Protein AF-A0A352J5D0-F1 (afdb_monomer)

Radius of gyration: 19.22 Å; Cα contacts (8 Å, |Δi|>4): 39; chains: 1; bounding box: 32×29×52 Å

pLDDT: mean 93.47, std 9.02, range [52.47, 98.31]

Structure (mmCIF, N/CA/C/O backbone):
data_AF-A0A352J5D0-F1
#
_entry.id   AF-A0A352J5D0-F1
#
loop_
_atom_site.group_PDB
_atom_site.id
_atom_site.type_symbol
_atom_site.label_atom_id
_atom_site.label_alt_id
_atom_site.label_comp_id
_atom_site.label_asym_id
_atom_site.label_entity_id
_atom_site.label_seq_id
_atom_site.pdbx_PDB_ins_code
_atom_site.Cartn_x
_atom_site.Cartn_y
_atom_site.Cartn_z
_atom_site.occupancy
_atom_site.B_iso_or_equiv
_atom_site.auth_seq_id
_atom_site.auth_comp_id
_atom_site.auth_asym_id
_atom_site.auth_atom_id
_atom_site.pdbx_PDB_model_num
ATOM 1 N N . MET A 1 1 ? 9.069 -20.298 -35.261 1.00 52.47 1 MET A N 1
ATOM 2 C CA . MET A 1 1 ? 9.374 -18.900 -35.633 1.00 52.47 1 MET A CA 1
ATOM 3 C C . MET A 1 1 ? 9.150 -18.047 -34.398 1.00 52.47 1 MET A C 1
ATOM 5 O O . MET A 1 1 ? 8.067 -18.136 -33.837 1.00 52.47 1 MET A O 1
ATOM 9 N N . SER A 1 2 ? 10.164 -17.324 -33.917 1.00 61.38 2 SER A N 1
ATOM 10 C CA . SER A 1 2 ? 9.978 -16.396 -32.794 1.00 61.38 2 SER A CA 1
ATOM 11 C C . SER A 1 2 ? 9.299 -15.138 -33.343 1.00 61.38 2 SER A C 1
ATOM 13 O O . SER A 1 2 ? 9.765 -14.537 -34.309 1.00 61.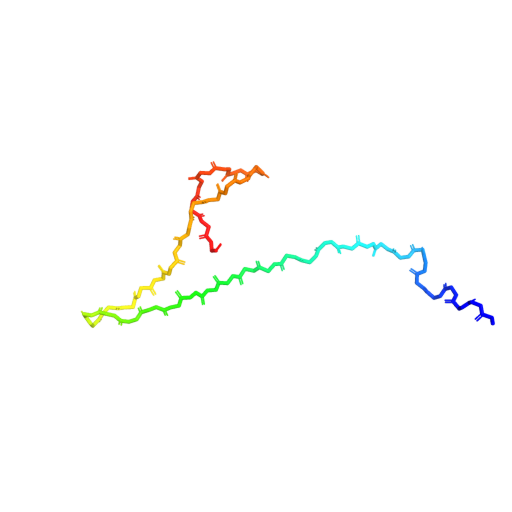38 2 SER A O 1
ATOM 15 N N . THR A 1 3 ? 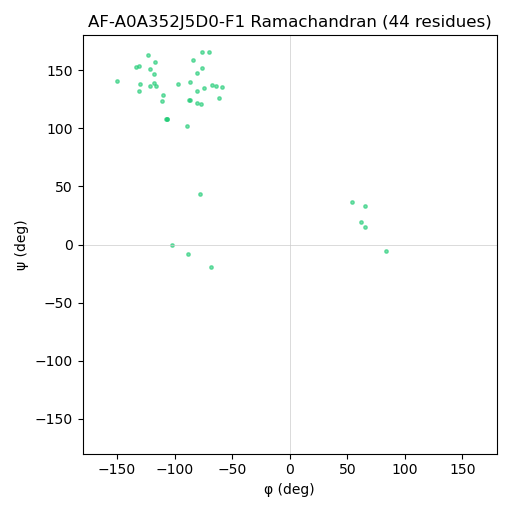8.128 -14.811 -32.810 1.00 71.69 3 THR A N 1
ATOM 16 C CA . THR A 1 3 ? 7.351 -13.648 -33.228 1.00 71.69 3 THR A CA 1
ATOM 17 C C . THR A 1 3 ? 7.782 -12.441 -32.399 1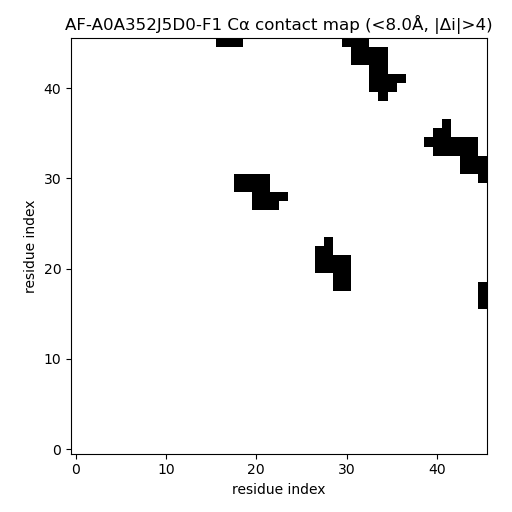.00 71.69 3 THR A C 1
ATOM 19 O O . THR A 1 3 ? 7.401 -12.324 -31.236 1.00 71.69 3 THR A O 1
ATOM 22 N N . GLY A 1 4 ? 8.598 -11.560 -32.978 1.00 82.31 4 GLY A N 1
ATOM 23 C CA . GLY A 1 4 ? 9.143 -10.359 -32.326 1.00 82.31 4 GLY A CA 1
ATOM 24 C C . GLY A 1 4 ? 8.160 -9.189 -32.225 1.00 82.31 4 GLY A C 1
ATOM 25 O O . GLY A 1 4 ? 8.525 -8.058 -32.533 1.00 82.31 4 GLY A O 1
ATOM 26 N N . PHE A 1 5 ? 6.905 -9.439 -31.852 1.00 90.19 5 PHE A N 1
ATOM 27 C CA . PHE A 1 5 ? 5.921 -8.365 -31.701 1.00 90.19 5 PHE A CA 1
ATOM 28 C C . PHE A 1 5 ? 6.286 -7.458 -30.510 1.00 90.19 5 PHE A C 1
ATOM 30 O O . PHE A 1 5 ? 6.686 -7.953 -29.456 1.00 90.19 5 PHE A O 1
ATOM 37 N N . TYR A 1 6 ? 6.152 -6.138 -30.696 1.00 90.81 6 TYR A N 1
ATOM 38 C CA . TYR A 1 6 ? 6.338 -5.090 -29.673 1.00 90.81 6 TYR A CA 1
ATOM 39 C C . TYR A 1 6 ? 7.748 -4.987 -29.056 1.00 90.81 6 TYR A C 1
ATOM 41 O O . TYR A 1 6 ? 7.941 -4.396 -27.997 1.00 90.81 6 TYR A O 1
ATOM 49 N N . SER A 1 7 ? 8.774 -5.539 -29.714 1.00 91.00 7 SER A N 1
ATOM 50 C CA . SER A 1 7 ? 10.149 -5.547 -29.185 1.00 91.00 7 SER A CA 1
ATOM 51 C C . SER A 1 7 ? 10.814 -4.167 -29.120 1.00 91.00 7 SER A C 1
ATOM 53 O O . SER A 1 7 ? 11.802 -4.010 -28.408 1.00 91.00 7 SER A O 1
ATOM 55 N N . HIS A 1 8 ? 10.300 -3.194 -29.875 1.00 93.38 8 HIS A N 1
ATOM 56 C CA . HIS A 1 8 ? 10.807 -1.819 -29.928 1.00 93.38 8 HIS A CA 1
ATOM 57 C C . HIS A 1 8 ? 9.944 -0.839 -29.124 1.00 93.38 8 HIS A C 1
ATOM 59 O O . HIS A 1 8 ? 10.267 0.346 -29.065 1.00 93.38 8 HIS A O 1
ATOM 65 N N . ASP A 1 9 ? 8.868 -1.323 -28.502 1.00 94.56 9 ASP A N 1
ATOM 66 C CA . ASP A 1 9 ? 7.979 -0.472 -27.728 1.00 94.56 9 ASP A CA 1
ATOM 67 C C . ASP A 1 9 ? 8.550 -0.214 -26.336 1.00 94.56 9 ASP A C 1
ATOM 69 O O . ASP A 1 9 ? 9.233 -1.050 -25.730 1.00 94.56 9 ASP A O 1
ATOM 73 N N . ALA A 1 10 ? 8.256 0.972 -25.812 1.00 94.75 10 ALA A N 1
ATOM 74 C CA . ALA A 1 10 ? 8.668 1.353 -24.474 1.00 94.75 10 ALA A CA 1
ATOM 75 C C . ALA A 1 10 ? 7.996 0.459 -23.421 1.00 94.75 10 ALA A C 1
ATOM 77 O O . ALA A 1 10 ? 6.793 0.195 -23.468 1.00 94.75 10 ALA A O 1
ATOM 78 N N . LYS A 1 11 ? 8.780 0.031 -22.428 1.00 94.44 11 LYS A N 1
ATOM 79 C CA . LYS A 1 11 ? 8.276 -0.682 -21.252 1.00 94.44 11 LYS A CA 1
ATOM 80 C C . LYS A 1 11 ? 8.082 0.299 -20.108 1.00 94.44 11 LYS A C 1
ATOM 82 O O . LYS A 1 11 ? 8.948 1.130 -19.849 1.00 94.44 11 LYS A O 1
ATOM 87 N N . PHE A 1 12 ? 6.976 0.143 -19.394 1.00 96.50 12 PHE A N 1
ATOM 88 C CA . PHE A 1 12 ? 6.627 0.971 -18.248 1.00 96.50 12 PHE A CA 1
ATOM 89 C C . PHE A 1 12 ? 6.540 0.116 -16.989 1.00 96.50 12 PHE A C 1
ATOM 91 O O . PHE A 1 12 ? 6.147 -1.050 -17.040 1.00 96.50 12 PHE A O 1
ATOM 98 N N . LEU A 1 13 ? 6.903 0.710 -15.855 1.00 96.38 13 LEU A N 1
ATOM 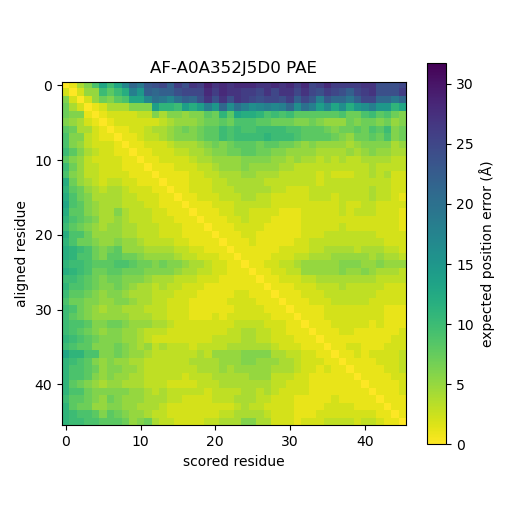99 C CA . LEU A 1 13 ? 6.634 0.126 -14.548 1.00 96.38 13 LEU A CA 1
ATOM 100 C C . LEU A 1 13 ? 5.179 0.420 -14.178 1.00 96.38 13 LEU A C 1
ATOM 102 O O . LEU A 1 13 ? 4.733 1.560 -14.293 1.00 96.38 13 LEU A O 1
ATOM 106 N N . VAL A 1 14 ? 4.455 -0.601 -13.724 1.00 96.38 14 VAL A N 1
ATOM 107 C CA . VAL A 1 14 ? 3.071 -0.465 -13.260 1.00 96.38 14 VAL A CA 1
ATOM 108 C C . VAL A 1 14 ? 3.072 -0.576 -11.742 1.00 96.38 14 VAL A C 1
ATOM 110 O O . VAL A 1 14 ? 3.320 -1.649 -11.195 1.00 96.38 14 VAL A O 1
ATOM 113 N N . ALA A 1 15 ? 2.852 0.552 -11.074 1.00 94.06 15 ALA A N 1
ATOM 114 C CA . ALA A 1 15 ? 2.696 0.608 -9.626 1.00 94.06 15 ALA A CA 1
ATOM 115 C C . ALA A 1 15 ? 1.250 0.286 -9.219 1.00 94.06 15 ALA A C 1
ATOM 117 O O . ALA A 1 15 ? 0.325 0.413 -10.023 1.00 94.06 15 ALA A O 1
ATOM 118 N N . VAL A 1 16 ? 1.070 -0.126 -7.965 1.00 94.75 16 VAL A N 1
ATOM 119 C CA . VAL A 1 16 ? -0.236 -0.397 -7.359 1.00 94.75 16 VAL A CA 1
ATOM 120 C C . VAL A 1 16 ? -0.291 0.316 -6.017 1.00 94.75 16 VAL A C 1
ATOM 122 O O . VAL A 1 16 ? 0.627 0.157 -5.215 1.00 94.75 16 VAL A O 1
ATOM 125 N N . ASP A 1 17 ? -1.384 1.033 -5.775 1.00 95.31 17 ASP A N 1
ATOM 126 C CA . ASP A 1 17 ? -1.714 1.632 -4.485 1.00 95.31 17 ASP A CA 1
ATOM 127 C C . ASP A 1 17 ? -3.001 0.996 -3.948 1.00 95.31 17 ASP A C 1
ATOM 129 O O . ASP A 1 17 ? -3.967 0.786 -4.689 1.00 95.31 17 ASP A O 1
ATOM 133 N N . CYS A 1 18 ? -3.015 0.676 -2.655 1.00 95.81 18 CYS A N 1
ATOM 134 C CA . CYS A 1 18 ? -4.130 0.001 -2.000 1.00 95.81 18 CYS A CA 1
ATOM 135 C C . CYS A 1 18 ? -4.842 0.962 -1.049 1.00 95.81 18 CYS A C 1
ATOM 137 O O . CYS A 1 18 ? -4.226 1.547 -0.169 1.00 95.81 18 CYS A O 1
ATOM 139 N N . ILE A 1 19 ? -6.165 1.078 -1.168 1.00 97.50 19 ILE A N 1
ATOM 140 C CA . ILE A 1 19 ? -6.974 1.861 -0.228 1.00 97.50 19 ILE A CA 1
ATOM 141 C C . ILE A 1 19 ? -7.760 0.889 0.643 1.00 97.50 19 ILE A C 1
ATOM 143 O O . ILE A 1 19 ? -8.705 0.247 0.183 1.00 97.50 19 ILE A O 1
ATOM 147 N N . ILE A 1 20 ? -7.362 0.775 1.908 1.00 97.62 20 ILE A N 1
ATOM 148 C CA . ILE A 1 20 ? -7.998 -0.126 2.871 1.00 97.62 20 ILE A CA 1
ATOM 149 C C . ILE A 1 20 ? -8.818 0.707 3.852 1.00 97.62 20 ILE A C 1
ATOM 151 O O . ILE A 1 20 ? -8.270 1.395 4.717 1.00 97.62 20 ILE A O 1
ATOM 155 N N . PHE A 1 21 ? -10.140 0.619 3.723 1.00 98.19 21 PHE A N 1
ATOM 156 C CA 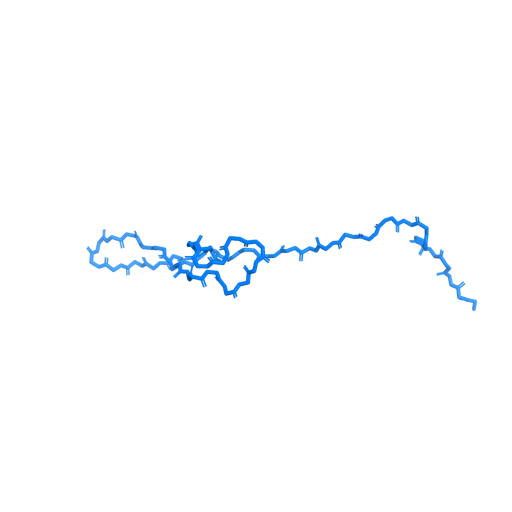. PHE A 1 21 ? -11.079 1.235 4.653 1.00 98.19 21 PHE A CA 1
ATOM 157 C C . PHE A 1 21 ? -11.369 0.318 5.842 1.00 98.19 21 PHE A C 1
ATOM 159 O O . PHE A 1 21 ? -11.562 -0.887 5.685 1.00 98.19 21 PHE A O 1
ATOM 166 N N . GLY A 1 22 ? -11.464 0.905 7.031 1.00 97.94 22 GLY A N 1
ATOM 167 C CA . GLY A 1 22 ? -11.941 0.241 8.239 1.00 97.94 22 GLY A CA 1
ATOM 168 C C . GLY A 1 22 ? -13.016 1.081 8.915 1.00 97.94 22 GLY A C 1
ATOM 169 O O . GLY A 1 22 ? -12.879 2.295 9.011 1.00 97.94 22 GLY A O 1
ATOM 170 N N . PHE A 1 23 ? -14.086 0.459 9.402 1.00 98.31 23 PHE A N 1
ATOM 171 C CA . PHE A 1 23 ? -15.134 1.163 10.142 1.00 98.31 23 PHE A CA 1
ATOM 172 C C . PHE A 1 23 ? -15.106 0.751 11.610 1.00 98.31 23 PHE A C 1
ATOM 174 O O . PHE A 1 23 ? -15.188 -0.436 11.931 1.00 98.31 23 PHE A O 1
ATOM 181 N N . LYS A 1 24 ? -14.969 1.727 12.508 1.00 97.56 24 LYS A N 1
ATOM 182 C CA . LYS A 1 24 ? -14.906 1.504 13.955 1.00 97.56 24 LYS A CA 1
ATOM 183 C C . LYS A 1 24 ? -15.479 2.715 14.680 1.00 97.56 24 LYS A C 1
ATOM 185 O O . LYS A 1 24 ? -15.224 3.837 14.27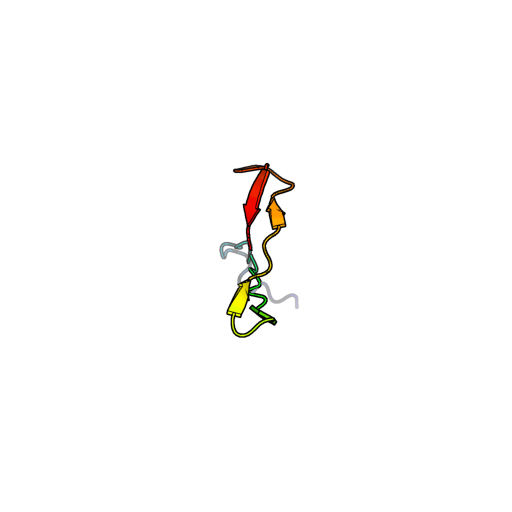5 1.00 97.56 24 LYS A O 1
ATOM 190 N N . ASN A 1 25 ? -16.235 2.493 15.758 1.00 96.94 25 ASN A N 1
ATOM 191 C CA . ASN A 1 25 ? -16.806 3.560 16.593 1.00 96.94 25 ASN A CA 1
ATOM 192 C C . ASN A 1 25 ? -17.644 4.600 15.821 1.00 96.94 25 ASN A C 1
ATOM 194 O O . ASN A 1 25 ? -17.636 5.771 16.170 1.00 96.94 25 ASN A O 1
ATOM 198 N N . GLN A 1 26 ? -18.388 4.171 14.797 1.00 96.88 26 GLN A N 1
ATOM 199 C CA . GLN A 1 26 ? -19.154 5.057 13.904 1.00 96.88 26 GLN A CA 1
ATOM 200 C C . GLN A 1 26 ? -18.295 5.998 13.037 1.00 96.88 26 GLN A C 1
ATOM 202 O O . GLN A 1 26 ? -18.825 6.912 12.412 1.00 96.88 26 GLN A O 1
ATOM 207 N N . GLU A 1 27 ? -16.992 5.734 12.932 1.00 98.31 27 GLU A N 1
ATOM 208 C CA . GLU A 1 27 ? -16.051 6.496 12.116 1.00 98.31 27 GLU A CA 1
ATOM 209 C C . GLU A 1 27 ? -15.430 5.623 11.017 1.00 98.31 27 GLU A C 1
ATOM 211 O O . GLU A 1 27 ? -15.057 4.460 11.229 1.00 98.3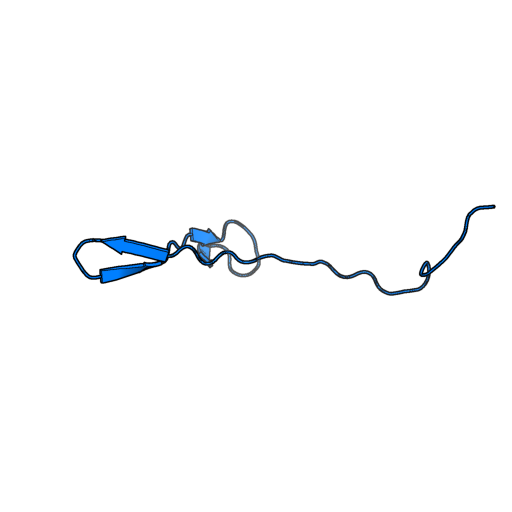1 27 GLU A O 1
ATOM 216 N N . LEU A 1 28 ? -15.297 6.207 9.825 1.00 97.81 28 LEU A N 1
ATOM 217 C CA . LEU A 1 28 ? -14.574 5.616 8.705 1.00 97.81 28 LEU A CA 1
ATOM 218 C C . LEU A 1 28 ? -13.088 5.973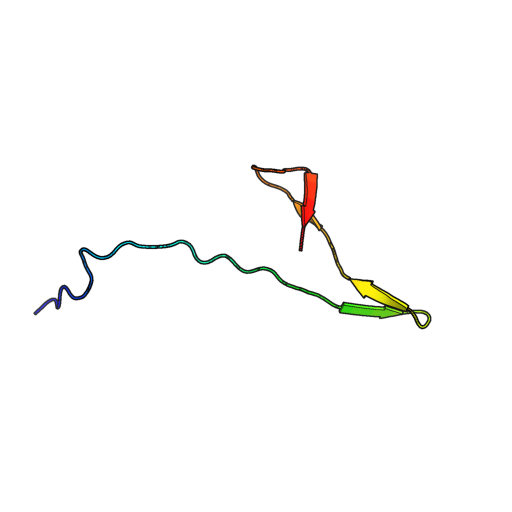 8.812 1.00 97.81 28 LEU A C 1
ATOM 220 O O . LEU A 1 28 ? -12.721 7.142 8.867 1.00 97.81 28 LEU A O 1
ATOM 224 N N . ASN A 1 29 ? -12.239 4.955 8.813 1.00 97.25 29 ASN A N 1
ATOM 225 C CA . ASN A 1 29 ? -10.792 5.049 8.937 1.00 97.25 29 ASN A CA 1
ATOM 226 C C . ASN A 1 29 ? -10.122 4.517 7.667 1.00 97.25 29 ASN A C 1
ATOM 228 O O . ASN A 1 29 ? -10.687 3.681 6.958 1.00 97.25 29 ASN A O 1
ATOM 232 N N . ILE A 1 30 ? -8.891 4.960 7.422 1.00 97.69 30 ILE A N 1
ATOM 233 C CA . ILE A 1 30 ? -8.026 4.458 6.354 1.00 97.69 30 ILE A CA 1
ATOM 234 C C . ILE A 1 30 ? -6.731 3.922 6.963 1.00 97.69 30 ILE A C 1
ATOM 236 O O . ILE A 1 30 ? -6.162 4.537 7.868 1.00 97.69 30 ILE A O 1
ATOM 240 N N . LEU A 1 31 ? -6.276 2.762 6.490 1.00 97.81 31 LEU A N 1
ATOM 241 C CA . LEU A 1 31 ? -4.976 2.227 6.876 1.00 97.81 31 LEU A CA 1
ATOM 242 C C . LEU A 1 31 ? -3.881 2.906 6.050 1.00 97.81 31 LEU A C 1
ATOM 244 O O . LEU A 1 31 ? -3.898 2.824 4.828 1.00 97.81 31 LEU A O 1
ATOM 248 N N . LEU A 1 32 ? -2.930 3.543 6.734 1.00 97.38 32 LEU A N 1
ATOM 249 C CA . LEU A 1 32 ? -1.749 4.162 6.132 1.00 97.38 32 LEU A CA 1
ATOM 250 C C . LEU A 1 32 ? -0.480 3.550 6.716 1.00 97.38 32 LEU A C 1
ATOM 252 O O . LEU A 1 32 ? -0.447 3.149 7.883 1.00 97.38 32 LEU A O 1
ATOM 256 N N . THR A 1 33 ? 0.587 3.539 5.922 1.00 96.00 33 THR A N 1
ATOM 257 C CA . THR A 1 33 ? 1.914 3.080 6.344 1.00 96.00 33 THR A CA 1
ATOM 258 C C . THR A 1 33 ? 2.972 4.161 6.145 1.00 96.00 33 THR A C 1
ATOM 260 O O . THR A 1 33 ? 2.767 5.138 5.426 1.00 96.00 33 THR A O 1
ATOM 263 N N . ARG A 1 34 ? 4.126 4.003 6.797 1.00 97.12 34 ARG A N 1
ATOM 264 C CA . ARG A 1 34 ? 5.298 4.850 6.563 1.00 97.12 34 ARG A CA 1
ATOM 265 C C . ARG A 1 34 ? 6.107 4.265 5.416 1.00 97.12 34 ARG A C 1
ATOM 267 O O . ARG A 1 34 ? 6.518 3.107 5.474 1.00 97.12 34 ARG A O 1
ATOM 274 N N . ARG A 1 35 ? 6.356 5.067 4.383 1.00 96.94 35 ARG A N 1
ATOM 275 C CA . ARG A 1 35 ? 7.072 4.624 3.186 1.00 96.94 35 ARG A CA 1
ATOM 276 C C . ARG A 1 35 ? 8.500 4.172 3.540 1.00 96.94 35 ARG A C 1
ATOM 278 O O . ARG A 1 35 ? 9.245 4.954 4.132 1.00 96.94 35 ARG A O 1
ATOM 285 N N . PRO A 1 36 ? 8.930 2.949 3.178 1.00 96.31 36 PRO A N 1
ATOM 286 C CA . PRO A 1 36 ? 10.229 2.424 3.607 1.00 96.31 36 PRO A CA 1
ATOM 287 C C . PRO A 1 36 ? 11.394 2.786 2.670 1.00 96.31 36 PRO A C 1
ATOM 289 O O . PRO A 1 36 ? 12.551 2.536 3.018 1.00 96.31 36 PRO A O 1
ATOM 292 N N . LEU A 1 37 ? 11.111 3.369 1.500 1.00 95.69 37 LEU A N 1
ATOM 293 C CA . LEU A 1 37 ? 12.065 3.569 0.405 1.00 95.69 37 LEU A CA 1
ATOM 294 C C . LEU A 1 37 ? 12.005 4.983 -0.184 1.00 95.69 37 LEU A C 1
ATOM 296 O O . LEU A 1 37 ? 10.958 5.624 -0.144 1.00 95.69 37 LEU A O 1
ATOM 300 N N . GLU A 1 38 ? 13.126 5.441 -0.745 1.00 96.81 38 GLU A N 1
ATOM 301 C CA . GLU A 1 38 ? 13.206 6.726 -1.448 1.00 96.81 38 GLU A CA 1
ATOM 302 C C . GLU A 1 38 ? 12.568 6.659 -2.845 1.00 96.81 38 GLU A C 1
ATOM 304 O O . GLU A 1 38 ? 12.571 5.597 -3.474 1.00 96.81 38 GLU A O 1
ATOM 309 N N . PRO A 1 39 ? 12.054 7.779 -3.376 1.00 95.06 39 PRO A N 1
ATOM 310 C CA . PRO A 1 39 ? 11.927 9.087 -2.720 1.00 95.06 39 PRO A CA 1
ATOM 311 C C . PRO A 1 39 ? 10.865 9.077 -1.608 1.00 95.06 39 PRO A C 1
ATOM 313 O O . PRO A 1 39 ? 10.039 8.167 -1.569 1.00 95.06 39 PRO A O 1
ATOM 316 N N . ASN A 1 40 ? 10.859 10.096 -0.747 1.00 96.00 40 ASN A N 1
ATOM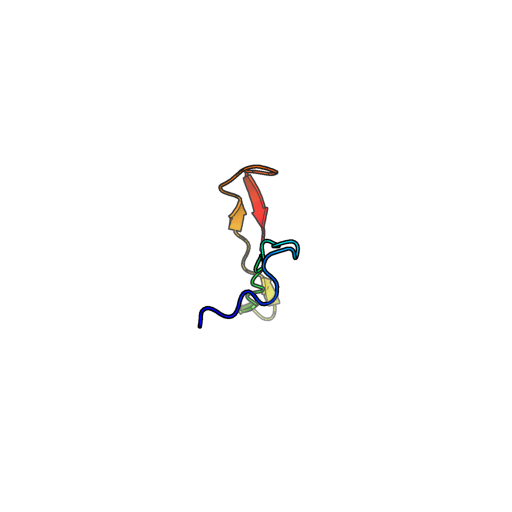 317 C CA . ASN A 1 40 ? 9.838 10.340 0.286 1.00 96.00 40 ASN A CA 1
ATOM 318 C C . ASN A 1 40 ? 9.792 9.265 1.385 1.00 96.00 40 ASN A C 1
ATOM 320 O O . ASN A 1 40 ? 8.730 8.935 1.927 1.00 96.00 40 ASN A O 1
ATOM 324 N N . LYS A 1 41 ? 10.945 8.677 1.719 1.00 97.06 41 LYS A N 1
ATOM 325 C CA . LYS A 1 41 ? 11.025 7.710 2.816 1.00 97.06 41 LYS A CA 1
ATOM 326 C C . LYS A 1 41 ? 10.569 8.354 4.126 1.00 97.06 41 LYS A C 1
ATOM 328 O O . LYS A 1 41 ? 10.974 9.455 4.479 1.00 97.06 41 LYS A O 1
ATOM 333 N N . GLY A 1 42 ? 9.758 7.628 4.887 1.00 96.75 42 GLY A N 1
ATOM 334 C CA . GLY A 1 42 ? 9.229 8.084 6.168 1.00 96.75 42 GLY A CA 1
ATOM 335 C C . GLY A 1 42 ? 7.982 8.962 6.058 1.00 96.75 42 GLY A C 1
ATOM 336 O O . GLY A 1 42 ? 7.379 9.252 7.089 1.00 96.75 42 GLY A O 1
ATOM 337 N N . GLU A 1 43 ? 7.531 9.339 4.863 1.00 97.69 43 GLU A N 1
ATOM 338 C CA . GLU A 1 43 ? 6.224 9.979 4.684 1.00 97.69 43 GLU A CA 1
ATOM 339 C C . GLU A 1 43 ? 5.078 8.959 4.771 1.00 97.69 43 GLU A C 1
ATOM 341 O O . GLU A 1 43 ? 5.300 7.743 4.765 1.00 97.69 43 GLU A O 1
ATOM 346 N N . TRP A 1 44 ? 3.845 9.452 4.914 1.00 96.88 44 TRP A N 1
ATOM 347 C CA . TRP A 1 44 ? 2.651 8.608 4.890 1.00 96.88 44 TRP A CA 1
ATOM 348 C C . TRP A 1 44 ? 2.341 8.158 3.461 1.00 96.88 44 TRP A C 1
ATOM 350 O O . TRP A 1 44 ? 2.361 8.965 2.537 1.00 96.88 44 TRP A O 1
ATOM 360 N N . SER A 1 45 ? 2.034 6.873 3.304 1.00 95.00 45 SER A N 1
ATOM 361 C CA . SER A 1 45 ? 1.689 6.228 2.039 1.00 95.00 45 SER A CA 1
ATOM 362 C C . SER A 1 45 ? 0.412 5.413 2.189 1.00 95.00 45 SER A C 1
ATOM 364 O O . SER A 1 45 ? 0.104 4.929 3.288 1.00 95.00 45 SER A O 1
ATOM 366 N N . LEU A 1 46 ? -0.276 5.255 1.060 1.00 92.88 46 LEU A N 1
ATOM 367 C CA . LEU A 1 46 ? -1.230 4.174 0.832 1.00 92.88 46 LEU A CA 1
ATOM 368 C C . LEU A 1 46 ? -0.495 2.824 0.787 1.00 92.88 46 LEU A C 1
ATOM 370 O O . LEU A 1 46 ? 0.722 2.836 0.467 1.00 92.88 46 LEU A O 1
#

Solvent-accessible surface area (backbone atoms only — not comparable to full-atom values): 3313 Å² total; per-residue (Å²): 133,88,80,77,75,71,76,87,56,88,86,78,88,84,84,85,80,58,86,48,78,46,80,56,94,94,38,84,43,73,64,70,46,64,32,90,50,82,81,67,53,67,38,85,32,96

Foldseek 3Di:
DDDCPCVVPDDDDDDDADWDWDDDPNDIDTDWDQACDDDRGRDIGD

Sequence (46 aa):
MSTGFYSHDAKFLVAVDCIIFGFKNQELNILLTRRPLEPNKGEWSL

Secondary structure (DSSP, 8-state):
----TTTTSPP---------EEEETTEEEE--EE--SSSSTTSEE-

Nearest PDB structures (foldseek):
  9iuz-assembly1_C  TM=4.278E-01  e=5.671E+00  Arabidopsis thaliana

Mean predicted aligned error: 5.0 Å